Protein AF-A0A959P0N3-F1 (afdb_monomer)

Radius of gyration: 12.67 Å; Cα contacts (8 Å, |Δi|>4): 39; chains: 1; bounding box: 36×26×25 Å

pLDDT: mean 90.56, std 10.43, range [51.56, 97.06]

Foldseek 3Di:
DVVVVVVVVVVVVLVVVLVVLLPDDLLVSLVVLLVDDLVSSLSNLVPHDPVSSVSNLVNHDPVSNCSSPPDD

Nearest PDB structures (foldseek):
  2oux-assembly1_B  TM=8.433E-01  e=9.317E-02  Enterococcus faecalis V583
  8umd-assembly1_B  TM=9.256E-01  e=2.634E-01  Salmonella enterica subsp. enterica serovar Typhimurium
  8wiw-assembly1_Z  TM=8.656E-01  e=2.215E-01  Salmonella enterica subsp. enterica serovar Typhimurium str. LT2
  8wo5-assembly1_C6  TM=9.287E-01  e=3.318E-01  Salmonella enterica subsp. enterica serovar Typhimurium str. LT2
  8gpv-assembly1_A-2  TM=6.896E-01  e=1.326E+00  Clostridiales bacterium

Mean predicted aligned error: 4.31 Å

Secondary structure (DSSP, 8-state):
-HHHHHHHHHHHHHHHHHHHHHHS-HHHHHHHHHHS-HHHHHHHHHHS-HHHHHHHHHTS-HHHHHHHH---

Structure (mmCIF, N/CA/C/O backbone):
data_AF-A0A959P0N3-F1
#
_entry.id   AF-A0A959P0N3-F1
#
loop_
_atom_site.group_PDB
_atom_site.id
_atom_site.type_symbol
_atom_site.label_atom_id
_atom_site.label_alt_id
_atom_site.label_comp_id
_atom_site.label_asym_id
_atom_site.label_entity_id
_atom_site.label_seq_id
_atom_site.pdbx_PDB_ins_code
_atom_site.Cartn_x
_atom_site.Cartn_y
_atom_site.Cartn_z
_atom_site.occupancy
_atom_site.B_iso_or_equiv
_atom_site.auth_seq_id
_atom_site.auth_comp_id
_atom_site.auth_asym_id
_atom_site.auth_atom_id
_atom_site.pdbx_PDB_model_num
ATOM 1 N N . LYS A 1 1 ? 26.173 9.102 -11.678 1.00 55.84 1 LYS A N 1
ATOM 2 C CA . LYS A 1 1 ? 25.535 10.275 -12.323 1.00 55.84 1 LYS A CA 1
ATOM 3 C C . LYS A 1 1 ? 24.177 9.995 -12.978 1.00 55.84 1 LYS A C 1
ATOM 5 O O . LYS A 1 1 ? 23.273 10.760 -12.689 1.00 55.84 1 LYS A O 1
ATOM 10 N N . VAL A 1 2 ? 23.993 8.994 -13.860 1.00 62.09 2 VAL A N 1
ATOM 11 C CA . VAL A 1 2 ? 22.649 8.700 -14.436 1.00 62.09 2 VAL A CA 1
ATOM 12 C C . VAL A 1 2 ? 21.763 7.929 -13.446 1.00 62.09 2 VAL A C 1
ATOM 14 O O . VAL A 1 2 ? 20.679 8.408 -13.147 1.00 62.09 2 VAL A O 1
ATOM 17 N N . LYS A 1 3 ? 22.276 6.845 -12.837 1.00 64.56 3 LYS A N 1
ATOM 18 C CA . LYS A 1 3 ? 21.575 6.076 -11.785 1.00 64.56 3 LYS A CA 1
ATOM 19 C C . LYS A 1 3 ? 21.082 6.936 -10.616 1.00 64.56 3 LYS A C 1
ATOM 21 O O . LYS A 1 3 ? 19.905 6.919 -10.309 1.00 64.56 3 LYS A O 1
ATOM 26 N N . GLU A 1 4 ? 21.948 7.784 -10.058 1.00 67.81 4 GLU A N 1
ATOM 27 C CA . GLU A 1 4 ? 21.586 8.658 -8.924 1.00 67.81 4 GLU A CA 1
ATOM 28 C C . GLU A 1 4 ? 20.393 9.581 -9.231 1.00 67.81 4 GLU A C 1
ATOM 30 O O . GLU A 1 4 ? 19.556 9.809 -8.368 1.00 67.81 4 GLU A O 1
ATOM 35 N N . LYS A 1 5 ? 20.269 10.077 -10.471 1.00 70.50 5 LYS A N 1
ATOM 36 C CA . LYS A 1 5 ? 19.134 10.926 -10.871 1.00 70.50 5 LYS A CA 1
ATOM 37 C C . LYS A 1 5 ? 17.840 10.135 -11.067 1.00 70.50 5 LYS A C 1
ATOM 39 O O . LYS A 1 5 ? 16.760 10.705 -10.940 1.00 70.50 5 LYS A O 1
ATOM 44 N N . GLU A 1 6 ? 17.934 8.864 -11.446 1.00 76.75 6 GLU A N 1
ATOM 45 C CA . GLU A 1 6 ? 16.780 7.964 -11.547 1.00 76.75 6 GLU A CA 1
ATOM 46 C C . GLU A 1 6 ? 16.295 7.561 -10.151 1.00 76.75 6 GLU A C 1
ATOM 48 O O . GLU A 1 6 ? 15.094 7.619 -9.888 1.00 76.75 6 GLU A O 1
ATOM 53 N N . ASP A 1 7 ? 17.228 7.289 -9.237 1.00 83.06 7 ASP A N 1
ATOM 54 C CA . ASP A 1 7 ? 16.947 6.978 -7.835 1.00 83.06 7 ASP A CA 1
ATOM 55 C C . ASP A 1 7 ? 16.286 8.169 -7.112 1.00 83.06 7 ASP A C 1
ATOM 57 O O . ASP A 1 7 ? 15.296 7.998 -6.399 1.00 83.06 7 ASP A O 1
ATOM 61 N N . GLU A 1 8 ? 16.764 9.398 -7.346 1.00 89.25 8 GLU A N 1
ATOM 62 C CA . GLU A 1 8 ? 16.155 10.624 -6.805 1.00 89.25 8 GLU A CA 1
ATOM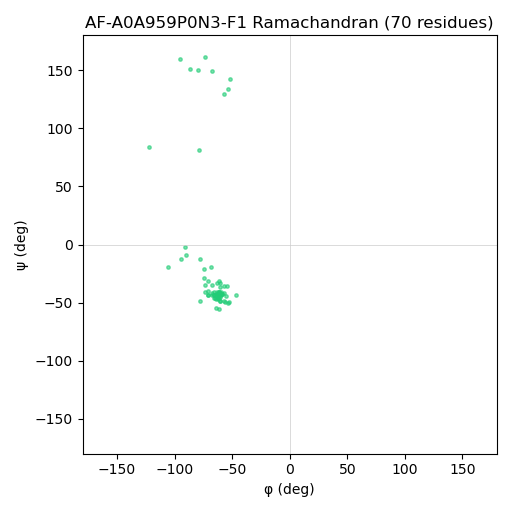 63 C C . GLU 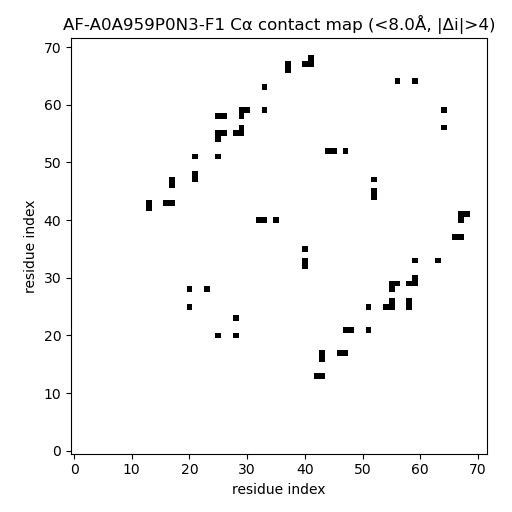A 1 8 ? 14.721 10.835 -7.309 1.00 89.25 8 GLU A C 1
ATOM 65 O O . GLU A 1 8 ? 13.815 11.115 -6.519 1.00 89.25 8 GLU A O 1
ATOM 70 N N . LYS A 1 9 ? 14.491 10.659 -8.617 1.00 92.38 9 LYS A N 1
ATOM 71 C CA . LYS A 1 9 ? 13.150 10.772 -9.210 1.00 92.38 9 LYS A CA 1
ATOM 72 C C . LYS A 1 9 ? 12.199 9.716 -8.663 1.00 92.38 9 LYS A C 1
ATOM 74 O O . LYS A 1 9 ? 11.039 10.028 -8.399 1.00 92.38 9 LYS A O 1
ATOM 79 N N . TYR A 1 10 ? 12.677 8.485 -8.487 1.00 91.50 10 TYR A N 1
ATOM 80 C CA . TYR A 1 10 ? 11.873 7.410 -7.918 1.00 91.50 10 TYR A CA 1
ATOM 81 C C . TYR A 1 10 ? 11.523 7.691 -6.456 1.00 91.50 10 TYR A C 1
ATOM 83 O O . TYR A 1 10 ? 10.365 7.566 -6.065 1.00 91.50 10 TYR A O 1
ATOM 91 N N . ALA A 1 11 ? 12.486 8.157 -5.659 1.00 93.12 11 ALA A N 1
ATOM 92 C CA . ALA A 1 11 ? 12.242 8.542 -4.273 1.00 93.12 11 ALA A CA 1
ATOM 93 C C . ALA A 1 11 ? 11.225 9.693 -4.162 1.00 93.12 11 ALA A C 1
ATOM 95 O O . ALA A 1 11 ? 10.349 9.673 -3.292 1.00 93.12 11 ALA A O 1
ATOM 96 N N . GLU A 1 12 ? 11.304 10.687 -5.051 1.00 95.25 12 GLU A N 1
ATOM 97 C CA . GLU A 1 12 ? 10.335 11.782 -5.105 1.00 95.25 12 GLU A CA 1
ATOM 98 C C . GLU A 1 12 ? 8.940 11.290 -5.510 1.00 95.25 12 GLU A C 1
ATOM 100 O O . GLU A 1 12 ? 7.949 11.619 -4.846 1.00 95.25 12 GLU A O 1
ATOM 105 N N . TRP A 1 13 ? 8.859 10.459 -6.552 1.00 95.25 13 TRP A N 1
ATOM 106 C CA . TRP A 1 13 ? 7.617 9.813 -6.967 1.00 95.25 13 TRP A CA 1
ATOM 107 C C . TRP A 1 13 ? 6.998 9.016 -5.818 1.00 95.25 13 TRP A C 1
ATOM 109 O O . TRP A 1 13 ? 5.824 9.217 -5.504 1.00 95.25 13 TRP A O 1
ATOM 119 N N . LEU A 1 14 ? 7.783 8.179 -5.138 1.00 95.44 14 LEU A N 1
ATOM 120 C CA . LEU A 1 14 ? 7.320 7.333 -4.043 1.00 95.44 14 LEU A CA 1
ATOM 121 C C . LEU A 1 14 ? 6.791 8.193 -2.890 1.00 95.44 14 LEU A C 1
ATOM 123 O O . LEU A 1 14 ? 5.677 7.985 -2.415 1.00 95.44 14 LEU A O 1
ATOM 127 N N . LYS A 1 15 ? 7.527 9.239 -2.499 1.00 95.00 15 LYS A N 1
ATOM 128 C CA . LYS A 1 15 ? 7.117 10.179 -1.445 1.00 95.00 15 LYS A CA 1
ATOM 129 C C . LYS A 1 15 ? 5.800 10.889 -1.766 1.00 95.00 15 LYS A C 1
ATOM 131 O O . LYS A 1 15 ? 4.956 11.044 -0.880 1.00 95.00 15 LYS A O 1
ATOM 136 N N . ASN A 1 16 ? 5.624 11.347 -3.002 1.00 95.88 16 ASN A N 1
ATOM 137 C CA . ASN A 1 16 ? 4.400 12.027 -3.426 1.00 95.88 16 ASN A CA 1
ATOM 138 C C . ASN A 1 16 ? 3.224 11.047 -3.527 1.00 95.88 16 ASN A C 1
ATOM 140 O O . ASN A 1 16 ? 2.121 11.355 -3.069 1.00 95.88 16 ASN A O 1
ATOM 144 N N . THR A 1 17 ? 3.480 9.844 -4.036 1.00 95.56 17 THR A N 1
ATOM 145 C CA . THR A 1 17 ? 2.488 8.774 -4.165 1.00 95.56 17 THR A CA 1
ATOM 146 C C . THR A 1 17 ? 2.000 8.307 -2.795 1.00 95.56 17 THR A C 1
ATOM 148 O O . THR A 1 17 ? 0.793 8.265 -2.573 1.00 95.56 17 THR A O 1
ATOM 151 N N . ILE A 1 18 ? 2.893 8.081 -1.823 1.00 96.00 18 ILE A N 1
ATOM 152 C CA . ILE A 1 18 ? 2.515 7.736 -0.439 1.00 96.00 18 ILE A CA 1
ATOM 153 C C . ILE A 1 18 ? 1.549 8.771 0.130 1.00 96.00 18 ILE A C 1
ATOM 155 O O . ILE A 1 18 ? 0.488 8.409 0.626 1.00 96.00 18 ILE A O 1
ATOM 159 N N . LYS A 1 19 ? 1.877 10.066 0.031 1.00 95.88 19 LYS A N 1
ATOM 160 C CA . LYS A 1 19 ? 1.019 11.137 0.565 1.00 95.88 19 LYS A CA 1
ATOM 161 C C . LYS A 1 19 ? -0.375 11.122 -0.057 1.00 95.88 19 LYS A C 1
ATOM 163 O O . LYS A 1 19 ? -1.358 11.285 0.661 1.00 95.88 19 LYS A O 1
ATOM 168 N N . LEU A 1 20 ? -0.456 10.918 -1.372 1.00 96.12 20 LEU A N 1
ATOM 169 C CA . LEU A 1 20 ? -1.726 10.844 -2.086 1.00 96.12 20 LEU A CA 1
ATOM 170 C C . LEU A 1 20 ? -2.560 9.638 -1.629 1.00 96.12 20 LEU A C 1
ATOM 172 O O . LEU A 1 20 ? -3.741 9.789 -1.327 1.00 96.12 20 LEU A O 1
ATOM 176 N N . TYR A 1 21 ? -1.947 8.456 -1.540 1.00 95.38 21 TYR A N 1
ATOM 177 C CA . TYR A 1 21 ? -2.634 7.223 -1.146 1.00 95.38 21 TYR A CA 1
ATOM 178 C C . TYR A 1 21 ? -3.007 7.211 0.342 1.00 95.38 21 TYR A C 1
ATOM 180 O O . TYR A 1 21 ? -4.040 6.660 0.715 1.00 95.38 21 TYR A O 1
ATOM 188 N N . GLU A 1 22 ? -2.217 7.853 1.204 1.00 93.31 22 GLU A N 1
ATOM 189 C CA . GLU A 1 22 ? -2.558 8.020 2.618 1.00 93.31 22 GLU A CA 1
ATOM 190 C C . GLU A 1 22 ? -3.761 8.941 2.833 1.00 93.31 22 GLU A C 1
ATOM 192 O O . GLU A 1 22 ? -4.552 8.692 3.742 1.00 93.31 22 GLU A O 1
ATOM 197 N N . ALA A 1 23 ? -3.911 9.973 1.999 1.00 95.44 23 ALA A N 1
ATOM 198 C CA . ALA A 1 23 ? -5.062 10.874 2.019 1.00 95.44 23 ALA A CA 1
ATOM 199 C C . ALA A 1 23 ? -6.314 10.276 1.348 1.00 95.44 23 ALA A C 1
ATOM 201 O O . ALA A 1 23 ? -7.405 10.826 1.475 1.00 95.44 23 ALA A O 1
ATOM 202 N N . MET A 1 24 ? -6.165 9.167 0.621 1.00 94.38 24 MET A N 1
ATOM 203 C CA . MET A 1 24 ? -7.250 8.501 -0.093 1.00 94.38 24 MET A CA 1
ATOM 204 C C . MET A 1 24 ? -7.996 7.512 0.809 1.00 94.38 24 MET A C 1
ATOM 206 O O . MET A 1 24 ? -7.413 6.896 1.698 1.00 94.38 24 MET A O 1
ATOM 210 N N . GLU A 1 25 ? -9.281 7.291 0.536 1.00 96.81 25 GLU A N 1
ATOM 211 C CA . GLU A 1 25 ? -10.041 6.174 1.107 1.00 96.81 25 GLU A CA 1
ATOM 212 C C . GLU A 1 25 ? -9.345 4.830 0.856 1.00 96.81 25 GLU A C 1
ATOM 214 O O . GLU A 1 25 ? -8.921 4.530 -0.264 1.00 96.81 25 GLU A O 1
ATOM 219 N N . SER A 1 26 ? -9.246 4.001 1.896 1.00 96.19 26 SER A N 1
ATOM 220 C CA . SER A 1 26 ? -8.452 2.764 1.868 1.00 96.19 26 SER A CA 1
ATOM 221 C C . SER A 1 26 ? -8.961 1.750 0.840 1.00 96.19 26 SER A C 1
ATOM 223 O O . SER A 1 26 ? -8.166 1.059 0.207 1.00 96.19 26 SER A O 1
ATOM 225 N N . THR A 1 27 ? -10.274 1.715 0.608 1.00 96.50 27 THR A N 1
ATOM 226 C CA . THR A 1 27 ? -10.917 0.885 -0.423 1.00 96.50 27 THR A CA 1
ATOM 227 C C . THR A 1 27 ? -10.484 1.275 -1.836 1.00 96.50 27 THR A C 1
ATOM 229 O O . THR A 1 27 ? -10.187 0.407 -2.655 1.00 96.50 27 THR A O 1
ATOM 232 N N . LYS A 1 28 ? -10.403 2.579 -2.126 1.00 96.56 28 LYS A N 1
ATOM 233 C CA . LYS A 1 28 ? -9.936 3.093 -3.422 1.00 96.56 28 LYS A CA 1
ATOM 234 C C . LYS A 1 28 ? -8.438 2.873 -3.591 1.00 96.56 28 LYS A C 1
ATOM 236 O O . LYS A 1 28 ? -8.010 2.400 -4.638 1.00 96.56 28 LYS A O 1
ATOM 241 N N . ALA A 1 29 ? -7.654 3.144 -2.546 1.00 96.50 29 ALA A N 1
ATOM 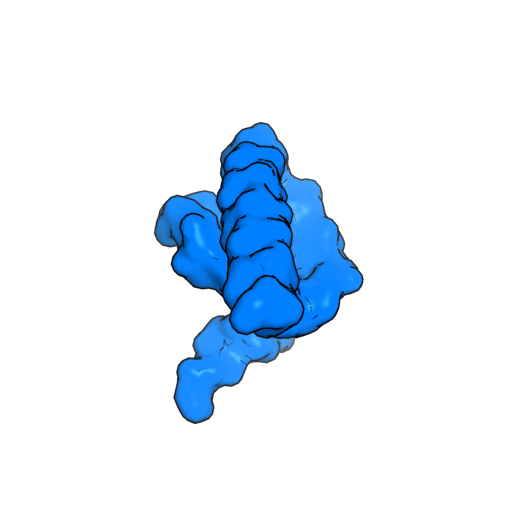242 C CA . ALA A 1 29 ? -6.221 2.868 -2.545 1.00 96.50 29 ALA A CA 1
ATOM 243 C C . ALA A 1 29 ? -5.943 1.388 -2.863 1.00 96.50 29 ALA A C 1
ATOM 245 O O . ALA A 1 29 ? -5.119 1.096 -3.725 1.00 96.50 29 ALA A O 1
ATOM 246 N N . ALA A 1 30 ? -6.692 0.457 -2.263 1.00 96.50 30 ALA A N 1
ATOM 247 C CA . ALA A 1 30 ? -6.581 -0.972 -2.553 1.00 96.50 30 ALA A CA 1
ATOM 248 C C . ALA A 1 30 ? -6.866 -1.306 -4.030 1.00 96.50 30 ALA A C 1
ATOM 250 O O . ALA A 1 30 ? -6.127 -2.078 -4.641 1.00 96.50 30 ALA A O 1
ATOM 251 N N . GLN A 1 31 ? -7.895 -0.700 -4.635 1.00 95.88 31 GLN A N 1
ATOM 252 C CA . GLN A 1 31 ? -8.209 -0.906 -6.055 1.00 95.88 31 GLN A CA 1
ATOM 253 C C . GLN A 1 31 ? -7.057 -0.484 -6.973 1.00 95.88 31 GLN A C 1
ATOM 255 O O . GLN A 1 31 ? -6.721 -1.219 -7.900 1.00 95.88 31 GLN A O 1
ATOM 260 N N . PHE A 1 32 ? -6.427 0.660 -6.697 1.00 95.12 32 PHE A N 1
ATOM 261 C CA . PHE A 1 32 ? -5.288 1.126 -7.486 1.00 95.12 32 PHE A CA 1
ATOM 262 C C . PHE A 1 32 ? -4.034 0.279 -7.253 1.00 95.12 32 PHE A C 1
ATOM 264 O O . PHE A 1 32 ? -3.391 -0.124 -8.218 1.00 95.12 32 PHE A O 1
ATOM 271 N N . ILE A 1 33 ? -3.727 -0.070 -5.998 1.00 94.06 33 ILE A N 1
ATOM 272 C CA . ILE A 1 33 ? -2.572 -0.918 -5.657 1.00 94.06 33 ILE A CA 1
ATOM 273 C C . ILE A 1 33 ? -2.681 -2.294 -6.316 1.00 94.06 33 ILE A C 1
ATOM 275 O O . ILE A 1 33 ? -1.682 -2.834 -6.780 1.00 94.06 33 ILE A O 1
ATOM 279 N N . LYS A 1 34 ? -3.891 -2.854 -6.429 1.00 93.75 34 LYS A N 1
ATOM 280 C CA . LYS A 1 34 ? -4.113 -4.128 -7.127 1.00 93.75 34 LYS A CA 1
ATOM 281 C C . LYS A 1 34 ? -3.712 -4.078 -8.610 1.00 93.75 34 LYS A C 1
ATOM 283 O O . LYS A 1 34 ? -3.307 -5.105 -9.149 1.00 93.75 34 LYS A O 1
ATOM 288 N N . ALA A 1 35 ? -3.872 -2.928 -9.264 1.00 92.69 35 ALA A N 1
ATOM 289 C CA . ALA A 1 35 ? -3.572 -2.737 -10.684 1.00 92.69 35 ALA A CA 1
ATOM 290 C C . ALA A 1 35 ? -2.126 -2.275 -10.951 1.00 92.69 35 ALA A C 1
ATOM 292 O O . ALA A 1 35 ? -1.706 -2.221 -12.105 1.00 92.69 35 ALA A O 1
ATOM 293 N N . MET A 1 36 ? -1.381 -1.930 -9.901 1.00 92.56 36 MET A N 1
ATOM 294 C CA . MET A 1 36 ? -0.005 -1.444 -9.973 1.00 92.56 36 MET A CA 1
ATOM 295 C C . MET A 1 36 ? 0.991 -2.608 -10.151 1.00 92.56 36 MET A C 1
ATOM 297 O O . MET A 1 36 ? 0.728 -3.714 -9.664 1.00 92.56 36 MET A O 1
ATOM 301 N N . PRO A 1 37 ? 2.144 -2.387 -1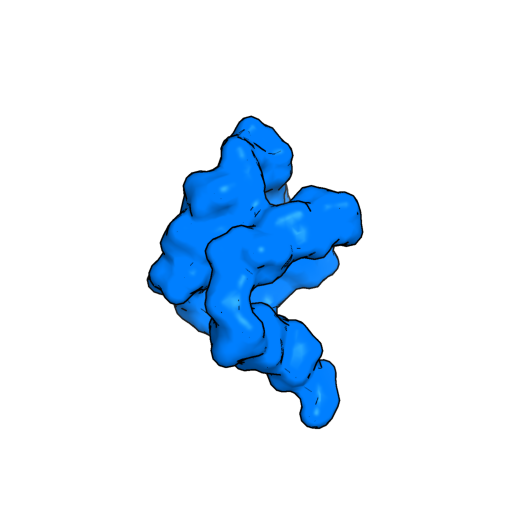0.816 1.00 93.81 37 PRO A N 1
ATOM 302 C CA . PRO A 1 37 ? 3.246 -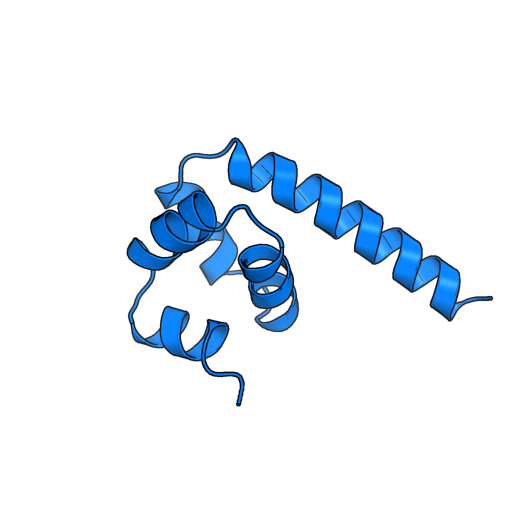3.346 -10.824 1.00 93.81 37 PRO A CA 1
ATOM 303 C C . PRO A 1 37 ? 3.652 -3.768 -9.406 1.00 93.81 37 PRO A C 1
ATOM 305 O O . PRO A 1 37 ? 3.654 -2.960 -8.479 1.00 93.81 37 PRO A O 1
ATOM 308 N N . GLU A 1 38 ? 3.997 -5.044 -9.221 1.00 91.06 38 GLU A N 1
ATOM 309 C CA . GLU A 1 38 ? 4.213 -5.619 -7.884 1.00 91.06 38 GLU A CA 1
ATOM 310 C C . GLU A 1 38 ? 5.328 -4.917 -7.098 1.00 91.06 38 GLU A C 1
ATOM 312 O O . GLU A 1 38 ? 5.180 -4.682 -5.901 1.00 91.06 38 GLU A O 1
ATOM 317 N N . ASN A 1 39 ? 6.428 -4.569 -7.766 1.00 92.25 39 ASN A N 1
ATOM 318 C CA . ASN A 1 39 ? 7.563 -3.863 -7.175 1.00 92.25 39 ASN A CA 1
ATOM 319 C C . ASN A 1 39 ? 7.153 -2.487 -6.628 1.00 92.25 39 ASN A C 1
ATOM 321 O O . ASN A 1 39 ? 7.419 -2.183 -5.470 1.00 92.25 39 ASN A O 1
ATOM 325 N N . GLU A 1 40 ? 6.436 -1.700 -7.427 1.00 94.31 40 GLU A N 1
ATOM 326 C CA . GLU A 1 40 ? 5.937 -0.380 -7.035 1.00 94.31 40 GLU A CA 1
ATOM 327 C C . GLU A 1 40 ? 4.894 -0.478 -5.915 1.00 94.31 40 GLU A C 1
ATOM 329 O O . GLU A 1 40 ? 4.953 0.260 -4.931 1.00 94.31 40 GLU A O 1
ATOM 334 N N . ALA A 1 41 ? 3.965 -1.432 -6.026 1.00 95.12 41 ALA A N 1
ATOM 335 C CA . ALA A 1 41 ? 2.945 -1.689 -5.016 1.00 95.12 41 ALA A CA 1
ATOM 336 C C . ALA A 1 41 ? 3.568 -2.087 -3.674 1.00 95.12 41 ALA A C 1
ATOM 338 O O . ALA A 1 41 ? 3.115 -1.643 -2.616 1.00 95.12 41 ALA A O 1
ATOM 339 N N . ARG A 1 42 ? 4.619 -2.912 -3.713 1.00 94.00 42 ARG A N 1
ATOM 340 C CA . ARG A 1 42 ? 5.379 -3.320 -2.535 1.00 94.00 42 ARG A CA 1
ATOM 341 C C . ARG A 1 42 ? 6.061 -2.111 -1.904 1.00 94.00 42 ARG A C 1
ATOM 343 O O . ARG A 1 42 ? 5.811 -1.834 -0.732 1.00 94.00 42 ARG A O 1
ATOM 350 N N . ASP A 1 43 ? 6.848 -1.368 -2.673 1.00 94.75 43 ASP A N 1
ATOM 351 C CA . ASP A 1 43 ? 7.568 -0.194 -2.173 1.00 94.75 43 ASP A CA 1
ATOM 352 C C . ASP A 1 43 ? 6.616 0.832 -1.557 1.00 94.75 43 ASP A C 1
ATOM 354 O O . ASP A 1 43 ? 6.877 1.355 -0.471 1.00 94.75 43 ASP A O 1
ATOM 358 N N . LEU A 1 44 ? 5.466 1.059 -2.193 1.00 95.31 44 LEU A N 1
ATOM 359 C CA . LEU A 1 44 ? 4.410 1.919 -1.678 1.00 95.31 44 LEU A CA 1
ATOM 360 C C . LEU A 1 44 ? 3.865 1.406 -0.338 1.00 95.31 44 LEU A C 1
ATOM 362 O O . LEU A 1 44 ? 3.912 2.135 0.652 1.00 95.31 44 LEU A O 1
ATOM 366 N N . ILE A 1 45 ? 3.397 0.154 -0.272 1.00 94.81 45 ILE A N 1
ATOM 367 C CA . ILE A 1 45 ? 2.812 -0.438 0.945 1.00 94.81 45 ILE A CA 1
ATOM 368 C C . ILE A 1 45 ? 3.797 -0.423 2.120 1.00 94.81 45 ILE A C 1
ATOM 370 O O . ILE A 1 45 ? 3.404 -0.081 3.237 1.00 94.81 45 ILE A O 1
ATOM 374 N N . TYR A 1 46 ? 5.068 -0.758 1.884 1.00 94.38 46 TYR A N 1
ATOM 375 C CA . TYR A 1 46 ? 6.088 -0.781 2.937 1.00 94.38 46 TYR A CA 1
ATOM 376 C C . TYR A 1 46 ? 6.544 0.616 3.373 1.00 94.38 46 TYR A C 1
ATOM 378 O O . TYR A 1 46 ? 7.037 0.771 4.492 1.00 94.38 46 TYR A O 1
ATOM 386 N N . SER A 1 47 ? 6.345 1.629 2.531 1.00 94.62 47 SER A N 1
ATOM 387 C CA . SER A 1 47 ? 6.711 3.016 2.835 1.00 94.62 47 SER A CA 1
ATOM 388 C C . SER A 1 47 ? 5.561 3.842 3.428 1.00 94.62 47 SER A C 1
ATOM 390 O O . SER A 1 47 ? 5.787 4.935 3.949 1.00 94.62 47 SER A O 1
ATOM 392 N N . MET A 1 48 ? 4.324 3.340 3.382 1.00 94.06 48 MET A N 1
ATOM 393 C CA . MET A 1 48 ? 3.160 3.952 4.031 1.00 94.06 48 MET A CA 1
ATOM 394 C C . MET A 1 48 ? 3.181 3.775 5.558 1.00 94.06 48 MET A C 1
ATOM 396 O O . MET A 1 48 ? 3.807 2.873 6.120 1.00 94.06 48 MET A O 1
ATOM 400 N N . LYS A 1 49 ? 2.401 4.593 6.274 1.00 95.50 49 LYS A N 1
ATOM 401 C CA . LYS A 1 49 ? 2.117 4.370 7.699 1.00 95.50 49 LYS A CA 1
ATOM 402 C C . LYS A 1 49 ? 1.502 2.989 7.913 1.00 95.50 49 LYS A C 1
ATOM 404 O O . LYS A 1 49 ? 0.462 2.668 7.341 1.00 95.50 49 LYS A O 1
ATOM 409 N N . LYS A 1 50 ? 2.061 2.232 8.862 1.00 94.62 50 LYS A N 1
ATOM 410 C CA . LYS A 1 50 ? 1.657 0.850 9.191 1.00 94.62 50 LYS A CA 1
ATOM 411 C C . LYS A 1 50 ? 0.144 0.646 9.323 1.00 94.62 50 LYS A C 1
ATOM 413 O O . LYS A 1 50 ? -0.383 -0.325 8.797 1.00 94.62 50 LYS A O 1
ATOM 418 N N . LYS A 1 51 ? -0.561 1.566 9.999 1.00 95.69 51 LYS A N 1
ATOM 419 C CA . LYS A 1 51 ? -2.026 1.492 10.158 1.00 95.69 51 LYS A CA 1
ATOM 420 C C . LYS A 1 51 ? -2.749 1.569 8.814 1.00 95.69 51 LYS A C 1
ATOM 422 O O . LYS A 1 51 ? -3.617 0.749 8.551 1.00 95.69 51 LYS A O 1
ATOM 427 N N . LYS A 1 52 ? -2.353 2.520 7.965 1.00 95.31 52 LYS A N 1
ATOM 428 C CA . LYS A 1 52 ? -2.947 2.712 6.643 1.00 95.31 52 LYS A CA 1
ATOM 429 C C . LYS A 1 52 ? -2.618 1.544 5.719 1.00 95.31 52 LYS A C 1
ATOM 431 O O . LYS A 1 52 ? -3.508 1.042 5.052 1.00 95.31 52 LYS A O 1
ATOM 436 N N . ALA A 1 53 ? -1.372 1.074 5.732 1.00 95.88 53 ALA A N 1
ATOM 437 C CA . ALA A 1 53 ? -0.961 -0.107 4.980 1.00 95.88 53 ALA A CA 1
ATOM 438 C C . ALA A 1 53 ? -1.796 -1.339 5.369 1.00 95.88 53 ALA A C 1
ATOM 440 O O . ALA A 1 53 ? -2.362 -1.989 4.498 1.00 95.88 53 ALA A O 1
ATOM 441 N N . ALA A 1 54 ? -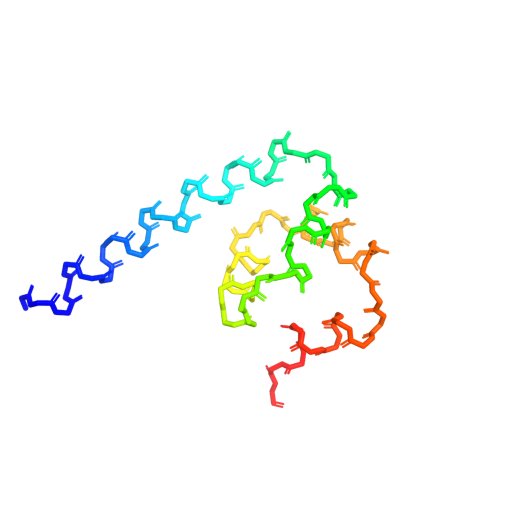1.951 -1.617 6.668 1.00 95.75 54 ALA A N 1
ATOM 442 C CA . ALA A 1 54 ? -2.770 -2.731 7.152 1.00 95.75 54 ALA A CA 1
ATOM 443 C C . ALA A 1 54 ? -4.247 -2.602 6.744 1.00 95.75 54 ALA A C 1
ATOM 445 O O . ALA A 1 54 ? -4.865 -3.584 6.342 1.00 95.75 54 ALA A O 1
ATOM 446 N N . GLU A 1 55 ? -4.800 -1.392 6.816 1.00 97.06 55 GLU A N 1
ATOM 447 C CA . GLU A 1 55 ? -6.173 -1.115 6.394 1.00 97.06 55 GLU A CA 1
ATOM 448 C C . GLU A 1 55 ? -6.360 -1.300 4.884 1.00 97.06 55 GLU A C 1
ATOM 450 O O . GLU A 1 55 ? -7.346 -1.871 4.448 1.00 97.06 55 GLU A O 1
ATOM 455 N N . VAL A 1 56 ? -5.407 -0.867 4.061 1.00 96.75 56 VAL A N 1
ATOM 456 C CA . VAL A 1 56 ? -5.466 -1.076 2.609 1.00 96.75 56 VAL A CA 1
ATOM 457 C C . VAL A 1 56 ? -5.332 -2.560 2.262 1.00 96.75 56 VAL A C 1
ATOM 459 O O . VAL A 1 56 ? -6.085 -3.066 1.431 1.00 96.75 56 VAL A O 1
ATOM 462 N N . LEU A 1 57 ? -4.424 -3.280 2.931 1.00 95.44 57 LEU A N 1
ATOM 463 C CA . LEU A 1 57 ? -4.247 -4.723 2.754 1.00 95.44 57 LEU A CA 1
ATOM 464 C C . LEU A 1 57 ? -5.511 -5.516 3.121 1.00 95.44 57 LEU A C 1
ATOM 466 O O . LEU A 1 57 ? -5.770 -6.536 2.488 1.00 95.44 57 LEU A O 1
ATOM 470 N N . SER A 1 58 ? -6.322 -5.058 4.083 1.00 96.75 58 SER A N 1
ATOM 471 C CA . SER A 1 58 ? -7.558 -5.758 4.467 1.00 96.75 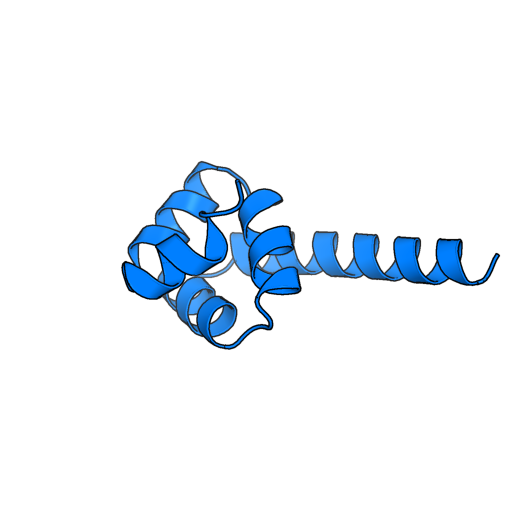58 SER A CA 1
ATOM 472 C C . SER A 1 58 ? -8.644 -5.731 3.383 1.00 96.75 58 SER A C 1
ATOM 474 O O . SER A 1 58 ? -9.529 -6.585 3.389 1.00 96.75 58 SER A O 1
ATOM 476 N N . TYR A 1 59 ? -8.556 -4.802 2.424 1.00 96.88 59 TYR A N 1
ATOM 477 C CA . TYR A 1 59 ? -9.451 -4.723 1.263 1.00 96.88 59 TYR A CA 1
ATOM 478 C C . TYR A 1 59 ? -8.948 -5.501 0.038 1.00 96.88 59 TYR A C 1
ATOM 480 O O . TYR A 1 59 ? -9.623 -5.538 -0.993 1.00 96.88 59 TYR A O 1
ATOM 488 N N . LEU A 1 60 ? -7.768 -6.119 0.119 1.00 94.88 60 LEU A N 1
ATOM 489 C CA . LEU A 1 60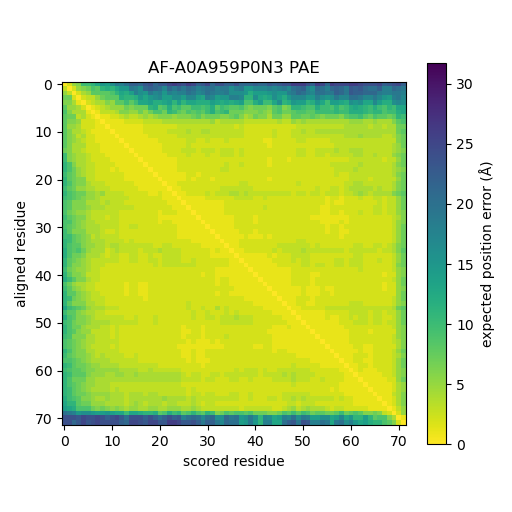 ? -7.203 -6.934 -0.953 1.00 94.88 60 LEU A CA 1
ATOM 490 C C . LEU A 1 60 ? -7.521 -8.421 -0.752 1.00 94.88 60 LEU A C 1
ATOM 492 O O . LEU A 1 60 ? -7.806 -8.883 0.350 1.00 94.88 60 LEU A O 1
ATOM 496 N N . SER A 1 61 ? -7.448 -9.202 -1.835 1.00 94.44 61 SER A N 1
ATOM 497 C CA . SER A 1 61 ? -7.560 -10.660 -1.726 1.00 94.44 61 SER A CA 1
ATOM 498 C C . SER A 1 61 ? -6.346 -11.240 -0.999 1.00 94.44 61 SER A C 1
ATOM 500 O O . SER A 1 61 ? -5.232 -10.736 -1.150 1.00 94.44 61 SER A O 1
ATOM 502 N N . ALA A 1 62 ? -6.535 -12.351 -0.282 1.00 91.69 62 ALA A N 1
ATOM 503 C CA . ALA A 1 62 ? -5.443 -13.050 0.401 1.00 91.69 62 ALA A CA 1
ATOM 504 C C . ALA A 1 62 ? -4.286 -13.407 -0.551 1.00 91.69 62 ALA A C 1
ATOM 506 O O . ALA A 1 62 ? -3.123 -13.309 -0.176 1.00 91.69 62 ALA A O 1
ATOM 507 N N . GLU A 1 63 ? -4.590 -13.760 -1.803 1.00 91.56 63 GLU A N 1
ATOM 508 C CA . GLU A 1 63 ? -3.589 -13.978 -2.852 1.00 91.56 63 GLU A CA 1
ATOM 509 C C . GLU A 1 63 ? -2.753 -12.718 -3.124 1.00 91.56 63 GLU A C 1
ATOM 511 O O . GLU A 1 63 ? -1.525 -12.779 -3.117 1.00 91.56 63 GLU A O 1
ATOM 516 N N . THR A 1 64 ? -3.405 -11.564 -3.307 1.00 91.88 64 THR A N 1
ATOM 517 C CA . THR A 1 64 ? -2.718 -10.289 -3.563 1.00 91.88 64 THR A CA 1
ATOM 518 C C . THR A 1 64 ? -1.872 -9.879 -2.360 1.00 91.88 64 THR A C 1
ATOM 520 O O . THR A 1 64 ? -0.718 -9.496 -2.524 1.00 91.88 64 THR A O 1
ATOM 523 N N . VAL A 1 65 ? -2.411 -10.009 -1.144 1.00 93.25 65 VAL A N 1
ATOM 524 C CA . VAL A 1 65 ? -1.674 -9.722 0.096 1.00 93.25 65 VAL A CA 1
ATOM 525 C C . VAL A 1 65 ? -0.455 -10.628 0.218 1.00 93.25 65 VAL A C 1
ATOM 527 O O . VAL A 1 65 ? 0.638 -10.142 0.499 1.00 93.25 65 VAL A O 1
ATOM 530 N N . ASN A 1 66 ? -0.609 -11.927 -0.042 1.00 91.50 66 ASN A N 1
ATOM 531 C CA . ASN A 1 66 ? 0.505 -12.868 -0.019 1.00 91.50 66 ASN A CA 1
ATOM 532 C C . ASN A 1 66 ? 1.561 -12.496 -1.056 1.00 91.50 66 ASN A C 1
ATOM 534 O O . ASN A 1 66 ? 2.734 -12.491 -0.722 1.00 91.50 66 ASN A O 1
ATOM 538 N N . ARG A 1 67 ? 1.173 -12.127 -2.278 1.00 90.31 67 ARG A N 1
ATOM 539 C CA . ARG A 1 67 ? 2.121 -11.691 -3.311 1.00 90.31 67 ARG A CA 1
ATOM 540 C C . ARG A 1 67 ? 2.899 -10.438 -2.889 1.00 90.31 67 ARG A C 1
ATOM 542 O O . ARG A 1 67 ? 4.113 -10.376 -3.043 1.00 90.31 67 ARG A O 1
ATOM 549 N N . LEU A 1 68 ? 2.224 -9.457 -2.292 1.00 91.12 68 LEU A N 1
ATOM 550 C CA . LEU A 1 68 ? 2.862 -8.207 -1.868 1.00 91.12 68 LEU A CA 1
ATOM 551 C C . LEU A 1 68 ? 3.747 -8.374 -0.623 1.00 91.12 68 LEU A C 1
ATOM 553 O O . LEU A 1 68 ? 4.786 -7.720 -0.537 1.00 91.12 68 LEU A O 1
ATOM 557 N N . THR A 1 69 ? 3.365 -9.250 0.312 1.00 89.00 69 THR A N 1
ATOM 558 C CA . THR A 1 69 ? 4.010 -9.371 1.635 1.00 89.00 69 THR A CA 1
ATOM 559 C C . THR A 1 69 ? 4.909 -10.597 1.809 1.00 89.00 69 THR A C 1
ATOM 561 O O . THR A 1 69 ? 5.776 -10.586 2.682 1.00 89.00 69 THR A O 1
ATOM 564 N N . ARG A 1 70 ? 4.768 -11.647 0.985 1.00 80.12 70 ARG A N 1
ATOM 565 C CA . ARG A 1 70 ? 5.721 -12.768 0.950 1.00 80.12 70 ARG A CA 1
ATOM 566 C C . ARG A 1 70 ? 6.952 -12.366 0.148 1.00 80.12 70 ARG A C 1
ATOM 568 O O . ARG A 1 70 ? 7.091 -12.707 -1.021 1.00 80.12 70 ARG A O 1
ATOM 575 N N . ALA A 1 71 ? 7.847 -11.648 0.806 1.00 56.00 71 ALA A N 1
ATOM 576 C CA . ALA A 1 71 ? 9.239 -11.548 0.406 1.00 56.00 71 ALA A CA 1
ATOM 577 C C . ALA A 1 71 ? 10.113 -12.019 1.579 1.00 56.00 71 ALA A C 1
ATOM 579 O O . ALA A 1 71 ? 10.551 -11.214 2.398 1.00 56.00 71 AL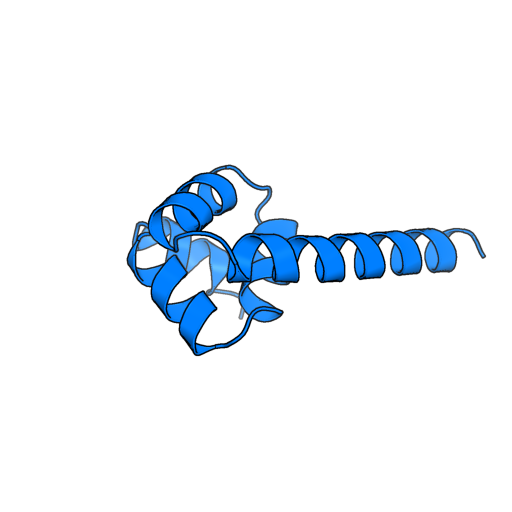A A O 1
ATOM 580 N N . GLN A 1 72 ? 10.300 -13.341 1.659 1.00 51.56 72 GLN A N 1
ATOM 581 C CA . GLN A 1 72 ? 11.488 -14.031 2.174 1.00 51.56 72 GLN A CA 1
ATOM 582 C C . GLN A 1 72 ? 11.699 -15.287 1.334 1.00 51.56 72 GLN A C 1
ATOM 584 O O . GLN A 1 72 ? 10.689 -15.988 1.091 1.00 51.56 72 GLN A O 1
#

Sequence (72 aa):
KVKEKEDEKYAEWLKNTIKLYEAMESTKAAQFIKAMPENEARDLIYSMKKKKAAEVLSYLSAETVNRLTRAQ

Solvent-accessible surface area (backbone atoms only — not comparable to full-atom values): 4078 Å² total; per-residue (Å²): 116,70,65,60,56,52,52,52,51,49,53,50,50,51,55,53,48,39,54,54,48,69,74,38,58,43,68,60,40,26,58,53,46,71,74,41,59,66,70,60,36,31,56,45,47,74,69,34,59,67,70,58,32,54,53,19,48,69,65,44,54,71,67,56,43,44,64,56,66,65,80,129